Protein AF-A0A9Q2FHB2-F1 (afdb_monomer_lite)

Sequence (167 aa):
MKNSEYKYDENLISNLAYDRLVDRYGLDKENVNHAIYYAITSLDSHINSLKKIENSEENILLGDYYSFEYYNLVQGDLFLLNKISSHMANIYKYLQKGNLSRNQLYQVIFNLYAILLDEYGLKLKYDDIDLILDSYMNFYHEKIVSVAEVEFDKEYLLEKARAMYDR

pLDDT: mean 85.61, std 12.57, range [34.19, 97.12]

Radius of gyration: 15.44 Å; chains: 1; bounding box: 39×35×43 Å

Structure (mmCIF, N/CA/C/O backbone):
data_AF-A0A9Q2FHB2-F1
#
_entry.id   AF-A0A9Q2FHB2-F1
#
loop_
_atom_site.group_PDB
_atom_site.id
_atom_site.type_symbol
_atom_site.label_atom_id
_atom_site.label_alt_id
_atom_site.label_comp_id
_atom_site.label_asym_id
_atom_site.label_entity_id
_atom_site.label_seq_id
_atom_site.pdbx_PDB_ins_code
_atom_site.Cartn_x
_atom_site.Cartn_y
_atom_site.Cartn_z
_atom_site.occupancy
_atom_site.B_iso_or_equiv
_atom_site.auth_seq_id
_atom_site.auth_comp_id
_atom_site.auth_asym_id
_atom_site.auth_atom_id
_atom_site.pdbx_PDB_model_num
ATOM 1 N N . MET A 1 1 ? 6.992 19.368 23.657 1.00 34.56 1 MET A N 1
ATOM 2 C CA . MET A 1 1 ? 7.593 19.323 22.307 1.00 34.56 1 MET A CA 1
ATOM 3 C C . MET A 1 1 ? 6.559 18.697 21.392 1.00 34.56 1 MET A C 1
ATOM 5 O O . MET A 1 1 ? 6.078 17.626 21.727 1.00 34.56 1 MET A O 1
ATOM 9 N N . LYS A 1 2 ? 6.132 19.382 20.324 1.00 34.19 2 LYS A N 1
ATOM 10 C CA . LYS A 1 2 ? 5.367 18.729 19.254 1.00 34.19 2 LYS A CA 1
ATOM 11 C C . LYS A 1 2 ? 6.374 17.859 18.510 1.00 34.19 2 LYS A C 1
ATOM 13 O O . LYS A 1 2 ? 7.237 18.413 17.836 1.00 34.19 2 LYS A O 1
ATOM 18 N N . ASN A 1 3 ? 6.330 16.548 18.729 1.00 35.75 3 ASN A N 1
ATOM 19 C CA . ASN A 1 3 ? 7.062 15.616 17.884 1.00 35.75 3 ASN A CA 1
ATOM 20 C C . ASN A 1 3 ? 6.552 15.829 16.460 1.00 35.75 3 ASN A C 1
ATOM 22 O O . ASN A 1 3 ? 5.343 15.814 16.229 1.00 35.75 3 ASN A O 1
ATOM 26 N N . SER A 1 4 ? 7.452 16.089 15.520 1.00 39.66 4 SER A N 1
ATOM 27 C CA . SER A 1 4 ? 7.164 15.822 14.120 1.00 39.66 4 SER A CA 1
ATOM 28 C C . SER A 1 4 ? 7.010 14.306 14.009 1.00 39.66 4 SER A C 1
ATOM 30 O O . SER A 1 4 ? 8.002 13.596 13.865 1.00 39.66 4 SER A O 1
ATOM 32 N N . GLU A 1 5 ? 5.796 13.798 14.209 1.00 57.50 5 GLU A N 1
ATOM 33 C CA . GLU A 1 5 ? 5.455 12.440 13.796 1.00 57.50 5 GLU A CA 1
ATOM 34 C C . GLU A 1 5 ? 5.747 12.365 12.299 1.00 57.50 5 GLU A C 1
ATOM 36 O O . GLU A 1 5 ? 5.203 13.151 11.518 1.00 57.50 5 GLU A O 1
ATOM 41 N N . TYR A 1 6 ? 6.675 11.494 11.909 1.00 59.44 6 TYR A N 1
ATOM 42 C CA . TYR A 1 6 ? 6.872 11.179 10.504 1.00 59.44 6 TYR A CA 1
ATOM 43 C C . TYR A 1 6 ? 5.582 10.493 10.044 1.00 59.44 6 TYR A C 1
ATOM 45 O O . TYR A 1 6 ? 5.268 9.365 10.422 1.00 59.44 6 TYR A O 1
ATOM 53 N N . LYS A 1 7 ? 4.766 11.232 9.298 1.00 84.56 7 LYS A N 1
ATOM 54 C CA . LYS A 1 7 ? 3.549 10.697 8.694 1.00 84.56 7 LYS A CA 1
ATOM 55 C C . LYS A 1 7 ? 3.913 9.855 7.476 1.00 84.56 7 LYS A C 1
ATOM 57 O O . LYS A 1 7 ? 4.975 10.048 6.887 1.00 84.56 7 LYS A O 1
ATOM 62 N N . TYR A 1 8 ? 3.028 8.933 7.106 1.00 90.50 8 TYR A N 1
ATOM 63 C CA . TYR A 1 8 ? 3.099 8.279 5.801 1.00 90.50 8 TYR A CA 1
ATOM 64 C C . TYR A 1 8 ? 3.130 9.333 4.678 1.00 90.50 8 TYR A C 1
ATOM 66 O O . TYR A 1 8 ? 2.684 10.469 4.858 1.00 90.50 8 TYR A O 1
ATOM 74 N N . ASP A 1 9 ? 3.656 8.965 3.512 1.00 93.56 9 ASP A N 1
ATOM 75 C CA . ASP A 1 9 ? 3.761 9.884 2.376 1.00 93.56 9 ASP A CA 1
ATOM 76 C C . ASP A 1 9 ? 2.386 10.091 1.720 1.00 93.56 9 ASP A C 1
ATOM 78 O O . ASP A 1 9 ? 1.953 9.301 0.884 1.00 93.56 9 ASP A O 1
ATOM 82 N N . GLU A 1 10 ? 1.695 11.168 2.095 1.00 93.44 10 GLU A N 1
ATOM 83 C CA . GLU A 1 10 ? 0.377 11.538 1.556 1.00 93.44 10 GLU A CA 1
ATOM 84 C C . GLU A 1 10 ? 0.376 11.660 0.018 1.00 93.44 10 GLU A C 1
ATOM 86 O O . GLU A 1 10 ? -0.598 11.279 -0.635 1.00 93.44 10 GLU A O 1
ATOM 91 N N . ASN A 1 11 ? 1.480 12.111 -0.596 1.00 93.12 11 ASN A N 1
ATOM 92 C CA . ASN A 1 11 ? 1.567 12.199 -2.055 1.00 93.12 11 ASN A CA 1
ATOM 93 C C . ASN A 1 11 ? 1.627 10.806 -2.684 1.00 93.12 11 ASN A C 1
ATOM 95 O O . ASN A 1 11 ? 0.987 10.570 -3.710 1.00 93.12 11 ASN A O 1
ATOM 99 N N . LEU A 1 12 ? 2.380 9.879 -2.088 1.00 93.50 12 LEU A N 1
ATOM 100 C CA . LEU A 1 12 ? 2.408 8.479 -2.518 1.00 93.50 12 LEU A CA 1
ATOM 101 C C . LEU A 1 12 ? 1.001 7.871 -2.453 1.00 93.50 12 LEU A C 1
ATOM 103 O O . LEU A 1 12 ? 0.559 7.280 -3.437 1.00 93.50 12 LEU A O 1
ATOM 107 N N . ILE A 1 13 ? 0.288 8.056 -1.338 1.00 95.50 13 ILE A N 1
ATOM 108 C CA . ILE A 1 13 ? -1.074 7.529 -1.133 1.00 95.50 13 ILE A CA 1
ATOM 109 C C . ILE A 1 13 ? -2.033 8.046 -2.210 1.00 95.50 13 ILE A C 1
ATOM 111 O O . ILE A 1 13 ? -2.731 7.256 -2.857 1.00 95.50 13 ILE A O 1
ATOM 115 N N . SER A 1 14 ? -2.008 9.354 -2.462 1.00 94.00 14 SER A N 1
ATOM 116 C CA . SER A 1 14 ? -2.890 9.987 -3.440 1.00 94.00 14 SER A CA 1
ATOM 117 C C . SER A 1 14 ? -2.584 9.551 -4.874 1.00 94.00 14 SER A C 1
ATOM 119 O O . SER A 1 14 ? -3.488 9.189 -5.635 1.00 94.00 14 SER A O 1
ATOM 121 N N . ASN A 1 15 ? -1.301 9.507 -5.248 1.00 94.06 15 ASN A N 1
ATOM 122 C CA . ASN A 1 15 ? -0.886 9.107 -6.594 1.00 94.06 15 ASN A CA 1
ATOM 123 C C . ASN A 1 15 ? -1.177 7.632 -6.883 1.00 94.06 15 ASN A C 1
ATOM 125 O O . ASN A 1 15 ? -1.558 7.279 -8.001 1.00 94.06 15 ASN A O 1
ATOM 129 N N . LEU A 1 16 ? -1.072 6.784 -5.861 1.00 93.94 16 LEU A N 1
ATOM 130 C CA . LEU A 1 16 ? -1.459 5.379 -5.915 1.00 93.94 16 LEU A CA 1
ATOM 131 C C . LEU A 1 16 ? -2.985 5.161 -5.823 1.00 93.94 16 LEU A C 1
ATOM 133 O O . LEU A 1 16 ? -3.447 4.035 -5.917 1.00 93.94 16 LEU A O 1
ATOM 137 N N . ALA A 1 17 ? -3.790 6.225 -5.741 1.00 95.44 17 ALA A N 1
ATOM 138 C CA . ALA A 1 17 ? -5.256 6.179 -5.732 1.00 95.44 17 ALA A CA 1
ATOM 139 C C . ALA A 1 17 ? -5.899 5.488 -4.516 1.00 95.44 17 ALA A C 1
ATOM 141 O O . ALA A 1 17 ? -7.078 5.128 -4.572 1.00 95.44 17 ALA A O 1
ATOM 142 N N . TYR A 1 18 ? -5.190 5.384 -3.391 1.00 95.38 18 TYR A N 1
ATOM 143 C CA . TYR A 1 18 ? -5.792 4.921 -2.138 1.00 95.38 18 TYR A CA 1
ATOM 144 C C . TYR A 1 18 ? -6.924 5.849 -1.677 1.00 95.38 18 TYR A C 1
ATOM 146 O O . TYR A 1 18 ? -8.020 5.363 -1.409 1.00 95.38 18 TYR A O 1
ATOM 154 N N . ASP A 1 19 ? -6.717 7.170 -1.705 1.00 94.69 19 ASP A N 1
ATOM 155 C CA . ASP A 1 19 ? -7.750 8.154 -1.336 1.00 94.69 19 ASP A CA 1
ATOM 156 C C . ASP A 1 19 ? -9.013 8.002 -2.190 1.00 94.69 19 ASP A C 1
ATOM 158 O O . ASP A 1 19 ? -10.135 8.040 -1.694 1.00 94.69 19 ASP A O 1
ATOM 162 N N . ARG A 1 20 ? -8.839 7.731 -3.489 1.00 95.25 20 ARG A N 1
ATOM 163 C CA . ARG A 1 20 ? -9.963 7.539 -4.413 1.00 95.25 20 ARG A CA 1
ATOM 164 C C . ARG A 1 20 ? -10.779 6.297 -4.068 1.00 95.25 20 ARG A C 1
ATOM 166 O O . ARG A 1 20 ? -11.993 6.307 -4.254 1.00 95.25 20 ARG A O 1
ATOM 173 N N . LEU A 1 21 ? -10.132 5.226 -3.606 1.00 95.31 21 LEU A N 1
ATOM 174 C CA . LEU A 1 21 ? -10.828 4.027 -3.139 1.00 95.31 21 LEU A CA 1
ATOM 175 C C . LEU A 1 21 ? -11.513 4.272 -1.793 1.00 95.31 21 LEU A C 1
ATOM 177 O O . LEU A 1 21 ? -12.649 3.831 -1.619 1.00 95.31 21 LEU A O 1
ATOM 181 N N . VAL A 1 22 ? -10.867 5.011 -0.887 1.00 94.81 22 VAL A N 1
ATOM 182 C CA . VAL A 1 22 ? -11.472 5.440 0.381 1.00 94.81 22 VAL A CA 1
ATOM 183 C C . VAL A 1 22 ? -12.751 6.229 0.133 1.00 94.81 22 VAL A C 1
ATOM 185 O O . VAL A 1 22 ? -13.796 5.856 0.666 1.00 94.81 22 VAL A O 1
ATOM 188 N N . ASP A 1 23 ? -12.702 7.235 -0.737 1.00 95.75 23 ASP A N 1
ATOM 189 C CA . ASP A 1 23 ? -13.859 8.060 -1.088 1.00 95.75 23 ASP A CA 1
ATOM 190 C C . ASP A 1 23 ? -14.954 7.245 -1.786 1.00 95.75 23 ASP A C 1
ATOM 192 O O . ASP A 1 23 ? -16.136 7.360 -1.458 1.00 95.75 23 ASP A O 1
ATOM 196 N N . ARG A 1 24 ? -14.572 6.387 -2.742 1.00 96.19 24 ARG A N 1
ATOM 197 C CA . ARG A 1 24 ? -15.505 5.552 -3.519 1.00 96.19 24 ARG A CA 1
ATOM 198 C C . ARG A 1 24 ? -16.313 4.607 -2.634 1.00 96.19 24 ARG A C 1
ATOM 200 O O . ARG A 1 24 ? -17.487 4.373 -2.919 1.00 96.19 24 ARG A O 1
ATOM 207 N N . TYR A 1 25 ? -15.679 4.031 -1.617 1.00 96.75 25 TYR A N 1
ATOM 208 C CA . TYR A 1 25 ? -16.274 2.991 -0.780 1.00 96.75 25 TYR A CA 1
ATOM 209 C C . TYR A 1 25 ? -16.658 3.461 0.627 1.00 96.75 25 TYR A C 1
ATOM 211 O O . TYR A 1 25 ? -17.252 2.681 1.368 1.00 96.75 25 TYR A O 1
ATOM 219 N N . GLY A 1 26 ? -16.368 4.714 0.988 1.00 96.19 26 GLY A N 1
ATOM 220 C CA . GLY A 1 26 ? -16.631 5.248 2.325 1.00 96.19 26 GLY A CA 1
ATOM 221 C C . GLY A 1 26 ? -15.838 4.516 3.409 1.00 96.19 26 GLY A C 1
ATOM 222 O O . GLY A 1 26 ? -16.405 4.131 4.427 1.00 96.19 26 GLY A O 1
ATOM 223 N N . LEU A 1 27 ? -14.549 4.264 3.163 1.00 96.06 27 LEU A N 1
ATOM 224 C CA . LEU A 1 27 ? -13.693 3.466 4.048 1.00 96.06 27 LEU A CA 1
ATOM 225 C C . LEU A 1 27 ? -13.308 4.268 5.307 1.00 96.06 27 LEU A C 1
ATOM 227 O O . LEU A 1 27 ? -12.380 5.073 5.273 1.00 96.06 27 LEU A O 1
ATOM 231 N N . ASP A 1 28 ? -14.002 4.049 6.423 1.00 95.25 28 ASP A N 1
ATOM 232 C CA . ASP A 1 28 ? -13.938 4.881 7.637 1.00 95.25 28 ASP A CA 1
ATOM 233 C C . ASP A 1 28 ? -13.121 4.305 8.815 1.00 95.25 28 ASP A C 1
ATOM 235 O O . ASP A 1 28 ? -12.998 4.944 9.863 1.00 95.25 28 ASP A O 1
ATOM 239 N N . LYS A 1 29 ? -12.508 3.124 8.671 1.00 93.38 29 LYS A N 1
ATOM 240 C CA . LYS A 1 29 ? -11.615 2.534 9.683 1.00 93.38 29 LYS A CA 1
ATOM 241 C C . LYS A 1 29 ? -10.227 3.165 9.592 1.00 93.38 29 LYS A C 1
ATOM 243 O O . LYS A 1 29 ? -9.300 2.593 9.018 1.00 93.38 29 LYS A O 1
ATOM 248 N N . GLU A 1 30 ? -10.078 4.331 10.213 1.00 91.50 30 GLU A N 1
ATOM 249 C CA . GLU A 1 30 ? -8.859 5.152 10.179 1.00 91.50 30 GLU A CA 1
ATOM 250 C C . GLU A 1 30 ? -7.577 4.358 10.492 1.00 91.50 30 GLU A C 1
ATOM 252 O O . GLU A 1 30 ? -6.624 4.406 9.717 1.00 91.50 30 GLU A O 1
ATOM 257 N N . ASN A 1 31 ? -7.571 3.547 11.558 1.00 92.19 31 ASN A N 1
ATOM 258 C CA . ASN A 1 31 ? -6.398 2.742 11.926 1.00 92.19 31 ASN A CA 1
ATOM 259 C C . ASN A 1 31 ? -6.007 1.719 10.850 1.00 92.19 31 ASN A C 1
ATOM 261 O O . ASN A 1 31 ? -4.819 1.498 10.625 1.00 92.19 31 ASN A O 1
ATOM 265 N N . VAL A 1 32 ? -6.987 1.101 10.181 1.00 95.12 32 VAL A N 1
ATOM 266 C CA . VAL A 1 32 ? -6.733 0.136 9.099 1.00 95.12 32 VAL A CA 1
ATOM 267 C C . VAL A 1 32 ? -6.154 0.861 7.890 1.00 95.12 32 VAL A C 1
ATOM 269 O O . VAL A 1 32 ? -5.123 0.446 7.365 1.00 95.12 32 VAL A O 1
ATOM 272 N N . ASN A 1 33 ? -6.778 1.970 7.485 1.00 96.31 33 ASN A N 1
ATOM 273 C CA . ASN A 1 33 ? -6.323 2.762 6.344 1.00 96.31 33 ASN A CA 1
ATOM 274 C C . ASN A 1 33 ? -4.890 3.251 6.572 1.00 96.31 33 ASN A C 1
ATOM 276 O O . ASN A 1 33 ? -4.012 2.996 5.753 1.00 96.31 33 ASN A O 1
ATOM 280 N N . HIS A 1 34 ? -4.623 3.864 7.728 1.00 95.81 34 HIS A N 1
ATOM 281 C CA . HIS A 1 34 ? -3.293 4.355 8.074 1.00 95.81 34 HIS A CA 1
ATOM 282 C C . HIS A 1 34 ? -2.256 3.235 8.158 1.00 95.81 34 HIS A C 1
ATOM 284 O O . HIS A 1 34 ? -1.139 3.424 7.686 1.00 95.81 34 HIS A O 1
ATOM 290 N N . ALA A 1 35 ? -2.599 2.053 8.677 1.00 96.31 35 ALA A N 1
ATOM 291 C CA . ALA A 1 35 ? -1.675 0.921 8.681 1.00 96.31 35 ALA A CA 1
ATOM 292 C C . ALA A 1 35 ? -1.277 0.492 7.259 1.00 96.31 35 ALA A C 1
ATOM 294 O O . ALA A 1 35 ? -0.101 0.244 6.994 1.00 96.31 35 ALA A O 1
ATOM 295 N N . ILE A 1 36 ? -2.229 0.463 6.322 1.00 97.12 36 ILE A N 1
ATOM 296 C CA . ILE A 1 36 ? -1.942 0.188 4.908 1.00 97.12 36 ILE A CA 1
ATOM 297 C C . ILE A 1 36 ? -1.087 1.301 4.291 1.00 97.12 36 ILE A C 1
ATOM 299 O O . ILE A 1 36 ? -0.162 1.006 3.533 1.00 97.12 36 ILE A O 1
ATOM 303 N N . TYR A 1 37 ? -1.336 2.561 4.651 1.00 96.81 37 TYR A N 1
ATOM 304 C CA . TYR A 1 37 ? -0.571 3.706 4.150 1.00 96.81 37 TYR A CA 1
ATOM 305 C C . TYR A 1 37 ? 0.881 3.665 4.618 1.00 96.81 37 TYR A C 1
ATOM 307 O O . TYR A 1 37 ? 1.805 3.767 3.814 1.00 96.81 37 TYR A O 1
ATOM 315 N N . TYR A 1 38 ? 1.099 3.400 5.903 1.00 96.88 38 TYR A N 1
ATOM 316 C CA . TYR A 1 38 ? 2.433 3.179 6.444 1.00 96.88 38 TYR A CA 1
ATOM 317 C C . TYR A 1 38 ? 3.123 1.967 5.806 1.00 96.88 38 TYR A C 1
ATOM 319 O O . TYR A 1 38 ? 4.310 2.043 5.490 1.00 96.88 38 TYR A O 1
ATOM 327 N N . ALA A 1 39 ? 2.401 0.875 5.536 1.00 96.06 39 ALA A N 1
ATOM 328 C CA . ALA A 1 39 ? 2.967 -0.282 4.846 1.00 96.06 39 ALA A CA 1
ATOM 329 C C . ALA A 1 39 ? 3.445 0.063 3.423 1.00 96.06 39 ALA A C 1
ATOM 331 O O . ALA A 1 39 ? 4.568 -0.288 3.057 1.00 96.06 39 ALA A O 1
ATOM 332 N N . ILE A 1 40 ? 2.657 0.796 2.626 1.00 94.56 40 ILE A N 1
ATOM 333 C CA . ILE A 1 40 ? 3.081 1.185 1.270 1.00 94.56 40 ILE A CA 1
ATOM 334 C C . ILE A 1 40 ? 4.207 2.232 1.284 1.00 94.56 40 ILE A C 1
ATOM 336 O O . ILE A 1 40 ? 5.122 2.138 0.467 1.00 94.56 40 ILE A O 1
ATOM 340 N N . THR A 1 41 ? 4.220 3.173 2.237 1.0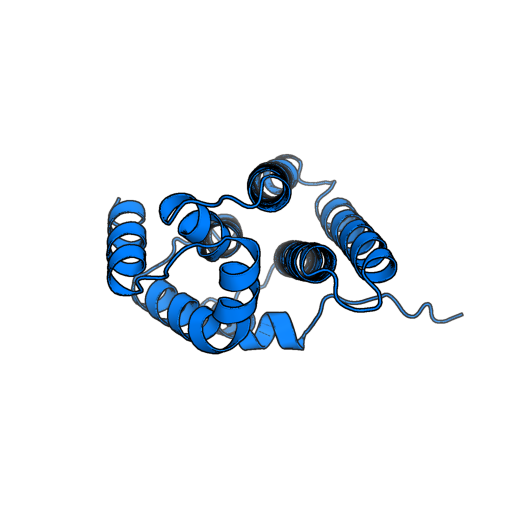0 94.75 41 THR A N 1
ATOM 341 C CA . THR A 1 41 ? 5.339 4.123 2.404 1.00 94.75 41 THR A CA 1
ATOM 342 C C . THR A 1 41 ? 6.625 3.421 2.850 1.00 94.75 41 THR A C 1
ATOM 344 O O . THR A 1 41 ? 7.712 3.747 2.367 1.00 94.75 41 THR A O 1
ATOM 347 N N . SER A 1 42 ? 6.516 2.412 3.720 1.00 94.56 42 SER A N 1
ATOM 348 C CA . SER A 1 42 ? 7.642 1.554 4.103 1.00 94.56 42 SER A CA 1
ATOM 349 C C . SER A 1 42 ? 8.228 0.848 2.880 1.00 94.56 42 SER A C 1
ATOM 351 O O . SER A 1 42 ? 9.440 0.884 2.651 1.00 94.56 42 SER A O 1
ATOM 353 N N . LEU A 1 43 ? 7.360 0.287 2.033 1.00 91.62 43 LEU A N 1
ATOM 354 C CA . LEU A 1 43 ? 7.767 -0.361 0.794 1.00 91.62 43 LEU A CA 1
ATOM 355 C C . LEU A 1 43 ? 8.482 0.599 -0.173 1.00 91.62 43 LEU A C 1
ATOM 357 O O . LEU A 1 43 ? 9.537 0.234 -0.693 1.00 91.62 43 LEU A O 1
ATOM 361 N N . ASP A 1 44 ? 7.950 1.804 -0.408 1.00 90.00 44 ASP A N 1
ATOM 362 C CA . ASP A 1 44 ? 8.610 2.812 -1.263 1.00 90.00 44 ASP A CA 1
ATOM 363 C C . ASP A 1 44 ? 9.986 3.195 -0.732 1.00 90.00 44 ASP A C 1
ATOM 365 O O . ASP A 1 44 ? 10.957 3.196 -1.491 1.00 90.00 44 ASP A O 1
ATOM 369 N N . SER A 1 45 ? 10.101 3.410 0.578 1.00 90.94 45 SER A N 1
ATOM 370 C CA . SER A 1 45 ? 11.377 3.743 1.215 1.00 90.94 45 SER A CA 1
ATOM 371 C C . SER A 1 45 ? 12.410 2.637 0.969 1.00 90.94 45 SER A C 1
ATOM 373 O O . SER A 1 45 ? 13.502 2.888 0.453 1.00 90.94 45 SER A O 1
ATOM 375 N N . HIS A 1 46 ? 12.051 1.373 1.204 1.00 88.94 46 HIS A N 1
ATOM 376 C CA . HIS A 1 46 ? 12.970 0.266 0.938 1.00 88.94 46 HIS A CA 1
ATOM 377 C C . HIS A 1 46 ? 13.281 0.080 -0.554 1.00 88.94 46 HIS A C 1
ATOM 379 O O . HIS A 1 46 ? 14.430 -0.207 -0.891 1.00 88.94 46 HIS A O 1
ATOM 385 N N . ILE A 1 47 ? 12.327 0.289 -1.466 1.00 85.50 47 ILE A N 1
ATOM 386 C CA . ILE A 1 47 ? 12.595 0.269 -2.916 1.00 85.50 47 ILE A CA 1
ATOM 387 C C . ILE A 1 47 ? 13.602 1.358 -3.300 1.00 85.50 47 ILE A C 1
ATOM 389 O O . ILE A 1 47 ? 14.556 1.076 -4.029 1.00 85.50 47 ILE A O 1
ATOM 393 N N . ASN A 1 48 ? 13.445 2.576 -2.777 1.00 85.12 48 ASN A N 1
ATOM 394 C CA . ASN A 1 48 ? 14.369 3.682 -3.025 1.00 85.12 48 ASN A CA 1
ATOM 395 C C . ASN A 1 48 ? 15.780 3.367 -2.492 1.00 85.12 48 ASN A C 1
ATOM 397 O O . ASN A 1 48 ? 16.766 3.679 -3.162 1.00 85.12 48 ASN A O 1
ATOM 401 N N . SER A 1 49 ? 15.892 2.659 -1.359 1.00 85.50 49 SER A N 1
ATOM 402 C CA . SER A 1 49 ? 17.191 2.228 -0.813 1.00 85.50 49 SER A CA 1
ATOM 403 C C . SER A 1 49 ? 17.961 1.264 -1.730 1.00 85.50 49 SER A C 1
ATOM 405 O O . SER A 1 49 ? 19.192 1.298 -1.780 1.00 85.50 49 SER A O 1
ATOM 407 N N . LEU A 1 50 ? 17.252 0.434 -2.506 1.00 79.50 50 LEU A N 1
ATOM 408 C CA . LEU A 1 50 ? 17.857 -0.578 -3.381 1.00 79.50 50 LEU A CA 1
ATOM 409 C C . LEU A 1 50 ? 18.437 0.014 -4.666 1.00 79.50 50 LEU A C 1
ATOM 411 O O . LEU A 1 50 ? 19.356 -0.561 -5.249 1.00 79.50 50 LEU A O 1
ATOM 415 N N . LYS A 1 51 ? 17.952 1.182 -5.096 1.00 70.50 51 LYS A N 1
ATOM 416 C CA . LYS A 1 51 ? 18.392 1.837 -6.335 1.00 70.50 51 LYS A CA 1
ATOM 417 C C . LYS A 1 51 ? 19.812 2.431 -6.273 1.00 70.50 51 LYS A C 1
ATOM 419 O O . LYS A 1 51 ? 20.232 3.052 -7.245 1.00 70.50 51 LYS A O 1
ATOM 424 N N . LYS A 1 52 ? 20.564 2.255 -5.172 1.00 63.84 52 LYS A N 1
ATOM 425 C CA . LYS A 1 52 ? 21.889 2.880 -4.935 1.00 63.84 52 LYS A CA 1
ATOM 426 C C . LYS A 1 52 ? 21.891 4.401 -5.180 1.00 63.84 52 LYS A C 1
ATOM 428 O O . LYS A 1 52 ? 22.893 4.959 -5.619 1.00 63.84 52 LYS A O 1
ATOM 433 N N . ILE A 1 53 ? 20.757 5.055 -4.928 1.00 60.84 53 ILE A N 1
ATOM 434 C CA . ILE A 1 53 ? 20.624 6.515 -4.965 1.00 60.84 53 ILE A C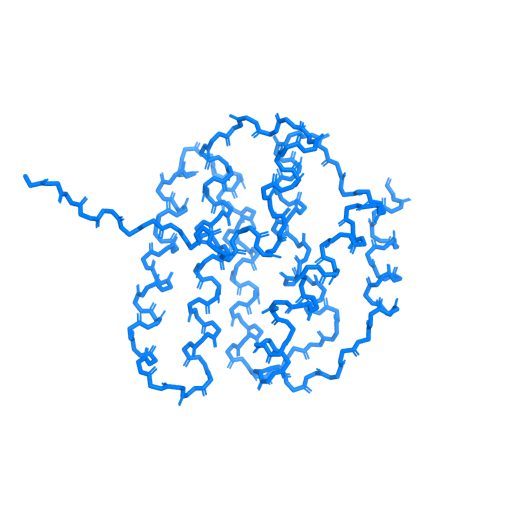A 1
ATOM 435 C C . ILE A 1 53 ? 21.287 7.086 -3.696 1.00 60.84 53 ILE A C 1
ATOM 437 O O . ILE A 1 53 ? 21.477 6.362 -2.714 1.00 60.84 53 ILE A O 1
ATOM 441 N N . GLU A 1 54 ? 21.667 8.367 -3.715 1.00 57.56 54 GLU A N 1
ATOM 442 C CA . GLU A 1 54 ? 22.047 9.105 -2.502 1.00 57.56 54 GLU A CA 1
ATOM 443 C C . GLU A 1 54 ? 21.007 8.886 -1.380 1.00 57.56 54 GLU A C 1
ATOM 445 O O . GLU A 1 54 ? 19.808 8.781 -1.642 1.00 57.56 54 GLU A O 1
ATOM 450 N N . ASN A 1 55 ? 21.469 8.797 -0.127 1.00 69.44 55 ASN A N 1
ATOM 451 C CA . ASN A 1 55 ? 20.646 8.560 1.073 1.00 69.44 55 ASN A CA 1
ATOM 452 C C . ASN A 1 55 ? 20.000 7.158 1.178 1.00 69.44 55 ASN A C 1
ATOM 454 O O . ASN A 1 55 ? 18.918 6.999 1.747 1.00 69.44 55 ASN A O 1
ATOM 458 N N . SER A 1 56 ? 20.645 6.105 0.663 1.00 80.31 56 SER A N 1
ATOM 459 C CA . SER A 1 56 ? 20.148 4.723 0.807 1.00 80.31 56 SER A CA 1
ATOM 460 C C . SER A 1 56 ? 19.985 4.281 2.269 1.00 80.31 56 SER A C 1
ATOM 462 O O . SER A 1 56 ? 19.001 3.623 2.595 1.00 80.31 56 SER A O 1
ATOM 464 N N . GLU A 1 57 ? 20.902 4.676 3.156 1.00 85.69 57 GLU A N 1
ATOM 465 C CA . GLU A 1 57 ? 20.847 4.371 4.594 1.00 85.69 57 GLU A CA 1
ATOM 466 C C . GLU A 1 57 ? 19.651 5.042 5.281 1.00 85.69 57 GLU A C 1
ATOM 468 O O . GLU A 1 57 ? 18.949 4.405 6.063 1.00 85.69 57 GLU A O 1
ATOM 473 N N . GLU A 1 58 ? 19.365 6.302 4.940 1.00 89.81 58 GLU A N 1
ATOM 474 C CA . GLU A 1 58 ? 18.193 7.026 5.443 1.00 89.81 58 GLU A CA 1
ATOM 475 C C . GLU A 1 58 ? 16.896 6.335 5.010 1.00 89.81 58 GLU A C 1
ATOM 477 O O . GLU A 1 58 ? 16.010 6.107 5.827 1.00 89.81 58 GLU A O 1
ATOM 482 N N . ASN A 1 59 ? 16.815 5.915 3.747 1.00 88.94 59 ASN A N 1
ATOM 483 C CA . ASN A 1 59 ? 15.660 5.194 3.217 1.00 88.94 59 ASN A CA 1
ATOM 484 C C . ASN A 1 59 ? 15.432 3.829 3.893 1.00 88.94 59 ASN A C 1
ATOM 486 O O . ASN A 1 59 ? 14.284 3.414 4.051 1.00 88.94 59 ASN A O 1
ATOM 490 N N . ILE A 1 60 ? 16.494 3.135 4.321 1.00 90.50 60 ILE A N 1
ATOM 491 C CA . ILE A 1 60 ? 16.361 1.909 5.127 1.00 90.50 60 ILE A CA 1
ATOM 492 C C . ILE A 1 60 ? 15.720 2.243 6.4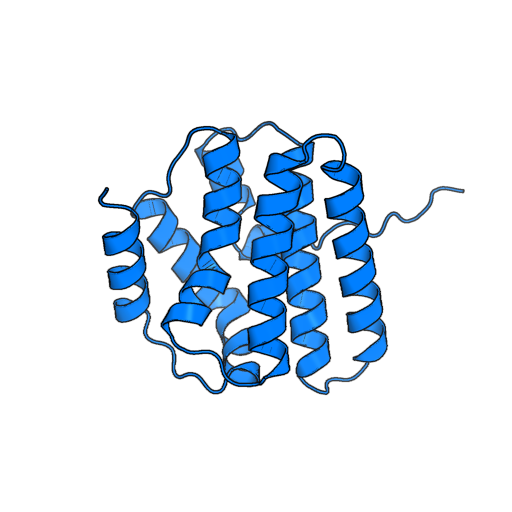75 1.00 90.50 60 ILE A C 1
ATOM 494 O O . ILE A 1 60 ? 14.728 1.620 6.843 1.00 90.50 60 ILE A O 1
ATOM 498 N N . LEU A 1 61 ? 16.246 3.251 7.177 1.00 93.06 61 LEU A N 1
ATOM 499 C CA . LEU A 1 61 ? 15.754 3.644 8.500 1.00 93.06 61 LEU A CA 1
ATOM 500 C C . LEU A 1 61 ? 14.319 4.184 8.456 1.00 93.06 61 LEU A C 1
ATOM 502 O O . LEU A 1 61 ? 13.523 3.879 9.342 1.00 93.06 61 LEU A O 1
ATOM 506 N N . LEU A 1 62 ? 13.970 4.950 7.420 1.00 93.00 62 LEU A N 1
ATOM 507 C CA . LEU A 1 62 ? 12.598 5.402 7.180 1.00 93.00 62 LEU A CA 1
ATOM 508 C C . LEU A 1 62 ? 11.671 4.217 6.903 1.00 93.00 62 LEU A C 1
ATOM 510 O O . LEU A 1 62 ? 10.588 4.137 7.480 1.00 93.00 62 LEU A O 1
ATOM 514 N N . GLY A 1 63 ? 12.108 3.267 6.074 1.00 93.50 63 GLY A N 1
ATOM 515 C CA . GLY A 1 63 ? 11.370 2.035 5.817 1.00 93.50 63 GLY A CA 1
ATOM 516 C C . GLY A 1 63 ? 11.075 1.250 7.098 1.00 93.50 63 GLY A C 1
ATOM 517 O O . GLY A 1 63 ? 9.914 0.906 7.345 1.00 93.50 63 GLY A O 1
ATOM 518 N N . ASP A 1 64 ? 12.083 1.056 7.951 1.00 94.44 64 ASP A N 1
ATOM 519 C CA . ASP A 1 64 ? 11.948 0.381 9.247 1.00 94.44 64 ASP A CA 1
ATOM 520 C C . ASP A 1 64 ? 11.001 1.140 10.189 1.00 94.44 64 ASP A C 1
ATOM 522 O O . ASP A 1 64 ? 10.148 0.532 10.843 1.00 94.44 64 ASP A O 1
ATOM 526 N N . TYR A 1 65 ? 11.103 2.472 10.224 1.00 95.62 65 TYR A N 1
ATOM 527 C CA . TYR A 1 65 ? 10.220 3.332 11.009 1.00 95.62 65 TYR A CA 1
ATOM 528 C C . TYR A 1 65 ? 8.753 3.196 10.575 1.00 95.62 65 TYR A C 1
ATOM 530 O O . TYR A 1 65 ? 7.886 2.925 11.403 1.00 95.62 65 TYR A O 1
ATOM 538 N N . TYR A 1 66 ? 8.457 3.301 9.279 1.00 96.19 66 TYR A N 1
ATOM 539 C CA . TYR A 1 66 ? 7.088 3.131 8.786 1.00 96.19 66 TYR A CA 1
ATOM 540 C C . TYR A 1 66 ? 6.569 1.705 9.000 1.00 96.19 66 TYR A C 1
ATOM 542 O O . TYR A 1 66 ? 5.377 1.510 9.241 1.00 96.19 66 TYR A O 1
ATOM 550 N N . SER A 1 67 ? 7.459 0.705 8.972 1.00 95.62 67 SER A N 1
ATOM 551 C CA . SER A 1 67 ? 7.092 -0.658 9.354 1.00 95.62 67 SER A CA 1
ATOM 552 C C . SER A 1 67 ? 6.669 -0.756 10.819 1.00 95.62 67 SER A C 1
ATOM 554 O O . SER A 1 67 ? 5.654 -1.377 11.137 1.00 95.62 67 SER A O 1
ATOM 556 N N . PHE A 1 68 ? 7.411 -0.101 11.712 1.00 96.06 68 PHE A N 1
ATOM 557 C CA . PHE A 1 68 ? 7.044 0.013 13.119 1.00 96.06 68 PHE A CA 1
ATOM 558 C C . PHE A 1 68 ? 5.689 0.712 13.317 1.00 96.06 68 PHE A C 1
ATOM 560 O O . PHE A 1 68 ? 4.883 0.237 14.116 1.00 96.06 68 PHE A O 1
ATOM 567 N N . GLU A 1 69 ? 5.401 1.785 12.578 1.00 95.94 69 GLU A N 1
ATOM 568 C CA . GLU A 1 69 ? 4.130 2.511 12.707 1.00 95.94 69 GLU A CA 1
ATOM 569 C C . GLU A 1 69 ? 2.921 1.640 12.340 1.00 95.94 69 GLU A C 1
ATOM 571 O O . GLU A 1 69 ? 1.969 1.559 13.125 1.00 95.94 69 GLU A O 1
ATOM 576 N N . TYR A 1 70 ? 2.953 0.904 11.216 1.00 95.12 70 TYR A N 1
ATOM 577 C CA . TYR A 1 70 ? 1.827 0.013 10.910 1.00 95.12 70 TYR A CA 1
ATOM 578 C C . TYR A 1 70 ? 1.706 -1.114 11.938 1.00 95.12 70 TYR A C 1
ATOM 580 O O . TYR A 1 70 ? 0.585 -1.454 12.311 1.00 95.12 70 TYR A O 1
ATOM 588 N N . TYR A 1 71 ? 2.820 -1.655 12.453 1.00 95.44 71 TYR A N 1
ATOM 589 C CA . TYR A 1 71 ? 2.789 -2.633 13.544 1.00 95.44 71 TYR A CA 1
ATOM 590 C C . TYR A 1 71 ? 2.105 -2.080 14.791 1.00 95.44 71 TYR A C 1
ATOM 592 O O . TYR A 1 71 ? 1.251 -2.752 15.370 1.00 95.44 71 TYR A O 1
ATOM 600 N N . ASN A 1 72 ? 2.441 -0.855 15.185 1.00 94.88 72 ASN A N 1
ATOM 601 C CA . ASN A 1 72 ? 1.877 -0.205 16.35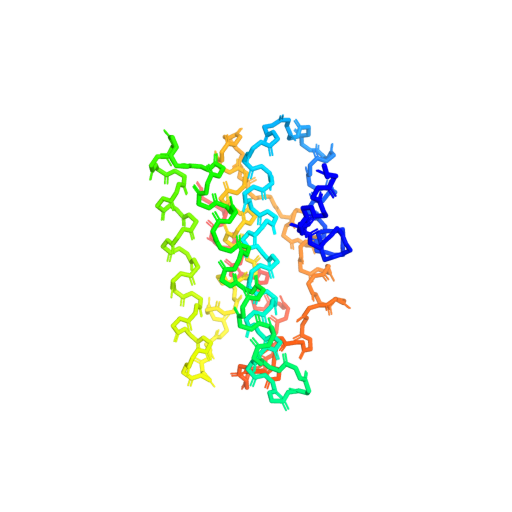9 1.00 94.88 72 ASN A CA 1
ATOM 602 C C . ASN A 1 72 ? 0.362 0.032 16.221 1.00 94.88 72 ASN A C 1
ATOM 604 O O . ASN A 1 72 ? -0.378 -0.185 17.184 1.00 94.88 72 ASN A O 1
ATOM 608 N N . LEU A 1 73 ? -0.108 0.406 15.025 1.00 94.88 73 LEU A N 1
ATOM 609 C CA . LEU A 1 73 ? -1.530 0.640 14.745 1.00 94.88 73 LEU A CA 1
ATOM 610 C C . LEU A 1 73 ? -2.385 -0.631 14.820 1.00 94.88 73 LEU A C 1
ATOM 612 O O . LEU A 1 73 ? -3.525 -0.569 15.281 1.00 94.88 73 LEU A O 1
ATOM 616 N N . VAL A 1 74 ? -1.852 -1.778 14.383 1.00 94.88 74 VAL A N 1
ATOM 617 C CA . VAL A 1 74 ? -2.629 -3.030 14.263 1.00 94.88 74 VAL A CA 1
ATOM 618 C C . VAL A 1 74 ? -2.213 -4.118 15.250 1.00 94.88 74 VAL A C 1
ATOM 620 O O . VAL A 1 74 ? -2.711 -5.233 15.164 1.00 94.88 74 VAL A O 1
ATOM 623 N N . GLN A 1 75 ? -1.357 -3.830 16.235 1.00 93.12 75 GLN A N 1
ATOM 624 C CA . GLN A 1 75 ? -0.912 -4.821 17.233 1.00 93.12 75 GLN A CA 1
ATOM 625 C C . GLN A 1 75 ? -2.060 -5.496 18.010 1.00 93.12 75 GLN A C 1
ATOM 627 O O . GLN A 1 75 ? -1.904 -6.616 18.493 1.00 93.12 75 GLN A O 1
ATOM 632 N N . GLY A 1 76 ? -3.212 -4.826 18.132 1.00 93.94 76 GLY A N 1
ATOM 633 C CA . GLY A 1 76 ? -4.422 -5.380 18.747 1.00 93.94 76 GLY A CA 1
ATOM 634 C C . GLY A 1 76 ? -5.221 -6.321 17.836 1.00 93.94 76 GLY A C 1
ATOM 635 O O . GLY A 1 76 ? -6.041 -7.088 18.334 1.00 93.94 76 GLY A O 1
ATOM 636 N N . ASP A 1 77 ? -4.965 -6.295 16.527 1.00 95.38 77 ASP A N 1
ATOM 637 C CA . ASP A 1 77 ? -5.560 -7.170 15.519 1.00 95.38 77 ASP A CA 1
ATOM 638 C C . ASP A 1 77 ? -4.470 -8.045 14.889 1.00 95.38 77 ASP A C 1
ATOM 640 O O . ASP A 1 77 ? -3.889 -7.749 13.842 1.00 95.38 77 ASP A O 1
ATOM 644 N N . LEU A 1 78 ? -4.187 -9.165 15.554 1.00 95.31 78 LEU A N 1
ATOM 645 C CA . LEU A 1 78 ? -3.152 -10.103 15.119 1.00 95.31 78 LEU A CA 1
ATOM 646 C C . LEU A 1 78 ? -3.423 -10.696 13.729 1.00 95.31 78 LEU A C 1
ATOM 648 O O . LEU A 1 78 ? -2.488 -11.149 13.066 1.00 95.31 78 LEU A O 1
ATOM 652 N N . PHE A 1 79 ? -4.678 -10.715 13.281 1.00 95.62 79 PHE A N 1
ATOM 653 C CA . PHE A 1 79 ? -5.031 -11.251 11.975 1.00 95.62 79 PHE A CA 1
ATOM 654 C C . PHE A 1 79 ? -4.657 -10.269 10.866 1.00 95.62 79 PHE A C 1
ATOM 656 O O . PHE A 1 79 ? -3.939 -10.652 9.936 1.00 95.62 79 PHE A O 1
ATOM 663 N N . LEU A 1 80 ? -5.056 -9.001 11.000 1.00 95.38 80 LEU A N 1
ATOM 664 C CA . LEU A 1 80 ? -4.655 -7.935 10.081 1.00 95.38 80 LEU A CA 1
ATOM 665 C C . LEU A 1 80 ? -3.134 -7.741 10.084 1.00 95.38 80 LEU A C 1
ATOM 667 O O . LEU A 1 80 ? -2.508 -7.687 9.022 1.00 95.38 80 LEU A O 1
ATOM 671 N N . LEU A 1 81 ? -2.525 -7.742 11.272 1.00 96.25 81 LEU A N 1
ATOM 672 C CA . LEU A 1 81 ? -1.075 -7.713 11.442 1.00 96.25 81 LEU A CA 1
ATOM 673 C C . LEU A 1 81 ? -0.389 -8.809 10.621 1.00 96.25 81 LEU A C 1
ATOM 675 O O . LEU A 1 81 ? 0.553 -8.543 9.871 1.00 96.25 81 LEU A O 1
ATOM 679 N N . ASN A 1 82 ? -0.867 -10.048 10.742 1.00 95.38 82 ASN A N 1
ATOM 680 C CA . ASN A 1 82 ? -0.316 -11.182 10.014 1.00 95.38 82 ASN A CA 1
ATOM 681 C C . ASN A 1 82 ? -0.507 -11.046 8.495 1.00 95.38 82 ASN A C 1
ATOM 683 O O . ASN A 1 82 ? 0.415 -11.379 7.749 1.00 95.38 82 ASN A O 1
ATOM 687 N N . LYS A 1 83 ? -1.655 -10.539 8.020 1.00 94.88 83 LYS A N 1
ATOM 688 C CA . LYS A 1 83 ? -1.891 -10.302 6.583 1.00 94.88 83 LYS A CA 1
ATOM 689 C C . LYS A 1 83 ? -0.888 -9.306 6.004 1.00 94.88 83 LYS A C 1
ATOM 691 O O . LYS A 1 83 ? -0.229 -9.624 5.013 1.00 94.88 83 LYS A O 1
ATOM 696 N N . ILE A 1 84 ? -0.755 -8.135 6.633 1.00 95.38 84 ILE A N 1
ATOM 697 C CA . ILE A 1 84 ? 0.153 -7.075 6.173 1.00 95.38 84 ILE A CA 1
ATOM 698 C C . ILE A 1 84 ? 1.598 -7.576 6.243 1.00 95.38 84 ILE A C 1
ATOM 700 O O . ILE A 1 84 ? 2.290 -7.597 5.229 1.00 95.38 84 ILE A O 1
ATOM 704 N N . SER A 1 85 ? 2.044 -8.066 7.401 1.00 94.44 85 SER A N 1
ATOM 705 C CA . SER A 1 85 ? 3.436 -8.497 7.600 1.00 94.44 85 SER A CA 1
ATOM 706 C C . SER A 1 85 ? 3.852 -9.658 6.697 1.00 94.44 85 SER A C 1
ATOM 708 O O . SER A 1 85 ? 4.926 -9.612 6.095 1.00 94.44 85 SER A O 1
ATOM 710 N N . SER A 1 86 ? 2.997 -10.673 6.529 1.00 92.94 86 SER A N 1
ATOM 711 C CA . SER A 1 86 ? 3.268 -11.796 5.621 1.00 92.94 86 SER A CA 1
ATOM 712 C C . SER A 1 86 ? 3.406 -11.324 4.179 1.00 92.94 86 SER A C 1
ATOM 714 O O . SER A 1 86 ? 4.243 -11.825 3.423 1.00 92.94 86 SER A O 1
ATOM 716 N N . HIS A 1 87 ? 2.588 -10.351 3.781 1.00 91.75 87 HIS A N 1
ATOM 717 C CA . HIS A 1 87 ? 2.661 -9.781 2.451 1.00 91.75 87 HIS A CA 1
ATOM 718 C C . HIS A 1 87 ? 3.944 -8.958 2.251 1.00 91.75 87 HIS A C 1
ATOM 720 O O . HIS A 1 87 ? 4.684 -9.224 1.301 1.00 91.75 87 HIS A O 1
ATOM 726 N N . MET A 1 88 ? 4.260 -8.054 3.180 1.00 92.12 88 MET A N 1
ATOM 727 C CA . MET A 1 88 ? 5.478 -7.235 3.156 1.00 92.12 88 MET A CA 1
ATOM 728 C C . MET A 1 88 ? 6.747 -8.098 3.143 1.00 92.12 88 MET A C 1
ATOM 730 O O . MET A 1 88 ? 7.632 -7.887 2.316 1.00 92.12 88 MET A O 1
ATOM 734 N N . ALA A 1 89 ? 6.811 -9.141 3.977 1.00 90.88 89 ALA A N 1
ATOM 735 C CA . ALA A 1 89 ? 7.940 -10.071 4.021 1.00 90.88 89 ALA A CA 1
ATOM 736 C C . ALA A 1 89 ? 8.182 -10.771 2.673 1.00 90.88 89 ALA A C 1
ATOM 738 O O . ALA A 1 89 ? 9.329 -10.925 2.240 1.00 90.88 89 ALA A O 1
ATOM 739 N N . ASN A 1 90 ? 7.110 -11.174 1.983 1.00 87.50 90 ASN A N 1
ATOM 740 C CA . ASN A 1 90 ? 7.219 -11.764 0.651 1.00 87.50 90 ASN A CA 1
ATOM 741 C C . ASN A 1 90 ? 7.759 -10.758 -0.371 1.00 87.50 90 ASN A C 1
ATOM 743 O O . ASN A 1 90 ? 8.648 -11.114 -1.145 1.00 87.50 90 ASN A O 1
ATOM 747 N N . ILE A 1 91 ? 7.281 -9.509 -0.345 1.00 85.50 91 ILE A N 1
ATOM 748 C CA . ILE A 1 91 ? 7.780 -8.456 -1.237 1.00 85.50 91 ILE A CA 1
ATOM 749 C C . ILE A 1 91 ? 9.268 -8.194 -0.992 1.00 85.50 91 ILE A C 1
ATOM 751 O O . ILE A 1 91 ? 10.056 -8.231 -1.938 1.00 85.50 91 ILE A O 1
ATOM 755 N N . TYR A 1 92 ? 9.679 -7.993 0.262 1.00 85.25 92 TYR A N 1
ATOM 756 C CA . TYR A 1 92 ? 11.079 -7.727 0.599 1.00 85.25 92 TYR A CA 1
ATOM 757 C C . TYR A 1 92 ? 12.005 -8.852 0.157 1.00 85.25 92 TYR A C 1
ATOM 759 O O . TYR A 1 92 ? 13.077 -8.594 -0.388 1.00 85.25 92 TYR A O 1
ATOM 767 N N . LYS A 1 93 ? 11.571 -10.108 0.296 1.00 85.44 93 LYS A N 1
ATOM 768 C CA . LYS A 1 93 ? 12.325 -11.262 -0.201 1.00 85.44 93 LYS A CA 1
ATOM 769 C C . LYS A 1 93 ? 12.541 -11.213 -1.715 1.00 85.44 93 LYS A C 1
ATOM 771 O O . LYS A 1 93 ? 13.585 -11.665 -2.183 1.00 85.44 93 LYS A O 1
ATOM 776 N N . TYR A 1 94 ? 11.569 -10.727 -2.483 1.00 80.25 94 TYR A N 1
ATOM 777 C CA . TYR A 1 94 ? 11.713 -10.586 -3.933 1.00 80.25 94 TYR A CA 1
ATOM 778 C C . TYR A 1 94 ? 12.626 -9.416 -4.300 1.00 80.25 94 TYR A C 1
ATOM 780 O O . TYR A 1 94 ? 13.518 -9.577 -5.130 1.00 80.25 94 TYR A O 1
ATOM 788 N N . LEU A 1 95 ? 12.464 -8.282 -3.618 1.00 77.06 95 LEU A N 1
ATOM 789 C CA . LEU A 1 95 ? 13.284 -7.090 -3.818 1.00 77.06 95 LEU A CA 1
ATOM 790 C C . LEU A 1 95 ? 14.766 -7.326 -3.484 1.00 77.06 95 LEU A C 1
ATOM 792 O O . LEU A 1 95 ? 15.633 -6.970 -4.274 1.00 77.06 95 LEU A O 1
ATOM 796 N N . GLN A 1 96 ? 15.072 -8.007 -2.375 1.00 77.31 96 GLN A N 1
ATOM 797 C CA . GLN A 1 96 ? 16.451 -8.344 -1.982 1.00 77.31 96 GLN A CA 1
ATOM 798 C C . GLN A 1 96 ? 17.173 -9.240 -2.995 1.00 77.31 96 GLN A C 1
ATOM 800 O O . GLN A 1 96 ? 18.397 -9.207 -3.094 1.00 77.31 96 GLN A O 1
ATOM 805 N N . LYS A 1 97 ? 16.429 -10.069 -3.732 1.00 78.50 97 LYS A N 1
ATOM 806 C CA . LYS A 1 97 ? 16.997 -10.978 -4.734 1.00 78.50 97 LYS A CA 1
ATOM 807 C C . LYS A 1 97 ? 17.244 -10.309 -6.085 1.00 78.50 97 LYS A C 1
ATOM 809 O O . LYS A 1 97 ? 17.860 -10.948 -6.933 1.00 78.50 97 LYS A O 1
ATOM 814 N N . GLY A 1 98 ? 16.742 -9.087 -6.294 1.00 69.62 98 GLY A N 1
ATOM 815 C CA . GLY A 1 98 ? 16.850 -8.366 -7.567 1.00 69.62 98 GLY A CA 1
ATOM 816 C C . GLY A 1 98 ? 16.184 -9.084 -8.744 1.00 69.62 98 GLY A C 1
ATOM 817 O O . GLY A 1 98 ? 16.542 -8.843 -9.886 1.00 69.62 98 GLY A O 1
ATOM 818 N N . ASN A 1 99 ? 15.269 -10.021 -8.478 1.00 69.81 99 ASN A N 1
ATOM 819 C CA . ASN A 1 99 ? 14.602 -10.799 -9.514 1.00 69.81 99 ASN A CA 1
ATOM 820 C C . ASN A 1 99 ? 13.157 -11.058 -9.090 1.00 69.81 99 ASN A C 1
ATOM 822 O O . ASN A 1 99 ? 12.861 -11.998 -8.341 1.00 69.81 99 ASN A O 1
ATOM 826 N N . LEU A 1 100 ? 12.270 -10.169 -9.534 1.00 78.06 100 LEU A N 1
ATOM 827 C CA . LEU A 1 100 ? 10.832 -10.396 -9.480 1.00 78.06 100 LEU A CA 1
ATOM 828 C C . LEU A 1 100 ? 10.397 -11.080 -10.778 1.00 78.06 100 LEU A C 1
ATOM 830 O O . LEU A 1 100 ? 10.983 -10.907 -11.830 1.00 78.06 100 LEU A O 1
ATOM 834 N N . SER A 1 101 ? 9.325 -11.848 -10.729 1.00 79.81 101 SER A N 1
ATOM 835 C CA . SER A 1 101 ? 8.584 -12.277 -11.914 1.00 79.81 101 SER A CA 1
ATOM 836 C C . SER A 1 101 ? 7.377 -11.366 -12.120 1.00 79.81 101 SER A C 1
ATOM 838 O O . SER A 1 101 ? 6.915 -10.721 -11.177 1.00 79.81 101 SER A O 1
ATOM 840 N N . ARG A 1 102 ? 6.779 -11.373 -13.319 1.00 75.12 102 ARG A N 1
ATOM 841 C CA . ARG A 1 102 ? 5.528 -10.632 -13.590 1.00 75.12 102 ARG A CA 1
ATOM 842 C C . ARG A 1 102 ? 4.405 -10.979 -12.597 1.00 75.12 102 ARG A C 1
ATOM 844 O O . ARG A 1 102 ? 3.671 -10.103 -12.159 1.00 75.12 102 ARG A O 1
ATOM 851 N N . ASN A 1 103 ? 4.313 -12.245 -12.177 1.00 78.06 103 ASN A N 1
ATOM 852 C CA . ASN A 1 103 ? 3.358 -12.684 -11.151 1.00 78.06 103 ASN A CA 1
ATOM 853 C C . ASN A 1 103 ? 3.643 -12.087 -9.765 1.00 78.06 103 ASN A C 1
ATOM 855 O O . ASN A 1 103 ? 2.721 -11.845 -8.993 1.00 78.06 103 ASN A O 1
ATOM 859 N N . GLN A 1 104 ? 4.910 -11.887 -9.410 1.00 81.88 104 GLN A N 1
ATOM 860 C CA . GLN A 1 104 ? 5.268 -11.286 -8.124 1.00 81.88 104 GLN A CA 1
ATOM 861 C C . GLN A 1 104 ? 5.088 -9.770 -8.164 1.00 81.88 104 GLN A C 1
ATOM 863 O O . GLN A 1 104 ? 4.654 -9.189 -7.177 1.00 81.88 104 GLN A O 1
ATOM 868 N N . LEU A 1 105 ? 5.328 -9.147 -9.317 1.00 77.56 105 LEU A N 1
ATOM 869 C CA . LEU A 1 105 ? 5.013 -7.743 -9.549 1.00 77.56 105 LEU A CA 1
ATOM 870 C C . LEU A 1 105 ? 3.519 -7.460 -9.363 1.00 77.56 105 LEU A C 1
ATOM 872 O O . LEU A 1 105 ? 3.151 -6.522 -8.667 1.00 77.56 105 LEU A O 1
ATOM 876 N N . TYR A 1 106 ? 2.660 -8.328 -9.895 1.00 78.69 106 TYR A N 1
ATOM 877 C CA . TYR A 1 106 ? 1.225 -8.297 -9.616 1.00 78.69 106 TYR A CA 1
ATOM 878 C C . TYR A 1 106 ? 0.924 -8.293 -8.106 1.00 78.69 106 TYR A C 1
ATOM 880 O O . TYR A 1 106 ? 0.155 -7.463 -7.627 1.00 78.69 106 TYR A O 1
ATOM 888 N N . GLN A 1 107 ? 1.562 -9.186 -7.339 1.00 81.50 107 GLN A N 1
ATOM 889 C CA . GLN A 1 107 ? 1.351 -9.259 -5.889 1.00 81.50 107 GLN A CA 1
ATOM 890 C C . GLN A 1 107 ? 1.755 -7.960 -5.190 1.00 81.50 107 GLN A C 1
ATOM 892 O O . GLN A 1 107 ? 1.052 -7.535 -4.283 1.00 81.50 107 GLN A O 1
ATOM 897 N N . VAL A 1 108 ? 2.853 -7.328 -5.615 1.00 81.25 108 VAL A N 1
ATOM 898 C CA . VAL A 1 108 ? 3.302 -6.033 -5.079 1.00 81.25 108 VAL A CA 1
ATOM 899 C C . VAL A 1 108 ? 2.263 -4.939 -5.313 1.00 81.25 108 VAL A C 1
ATOM 901 O O . VAL A 1 108 ? 2.035 -4.113 -4.436 1.00 81.25 108 VAL A O 1
ATOM 904 N N . ILE A 1 109 ? 1.629 -4.941 -6.486 1.00 82.69 109 ILE A N 1
ATOM 905 C CA . ILE A 1 109 ? 0.666 -3.910 -6.872 1.00 82.69 109 ILE A CA 1
ATOM 906 C C . ILE A 1 109 ? -0.630 -4.059 -6.084 1.00 82.69 109 ILE A C 1
ATOM 908 O O . ILE A 1 109 ? -1.086 -3.091 -5.496 1.00 82.69 109 ILE A O 1
ATOM 912 N N . PHE A 1 110 ? -1.244 -5.243 -6.075 1.00 89.25 110 PHE A N 1
ATOM 913 C CA . PHE A 1 110 ? -2.662 -5.353 -5.712 1.00 89.25 110 PHE A CA 1
ATOM 914 C C . PHE A 1 110 ? -2.943 -5.802 -4.285 1.00 89.25 110 PHE A C 1
ATOM 916 O O . PHE A 1 110 ? -4.007 -5.497 -3.750 1.00 89.25 110 PHE A O 1
ATOM 923 N N . ASN A 1 111 ? -2.037 -6.541 -3.652 1.00 90.06 111 ASN A N 1
ATOM 924 C CA . ASN A 1 111 ? -2.380 -7.236 -2.414 1.00 90.06 111 ASN A CA 1
ATOM 925 C C . ASN A 1 111 ? -2.647 -6.284 -1.240 1.00 90.06 111 ASN A C 1
ATOM 927 O O . ASN A 1 111 ? -3.527 -6.586 -0.442 1.00 90.06 111 ASN A O 1
ATOM 931 N N . LEU A 1 112 ? -1.957 -5.142 -1.132 1.00 94.38 112 LEU A N 1
ATOM 932 C CA . LEU A 1 112 ? -2.270 -4.155 -0.088 1.00 94.38 112 LEU A CA 1
ATOM 933 C C . LEU A 1 112 ? -3.661 -3.530 -0.284 1.00 94.38 112 LEU A C 1
ATOM 935 O O . LEU A 1 112 ? -4.393 -3.392 0.692 1.00 94.38 112 LEU A O 1
ATOM 939 N N . TYR A 1 113 ? -4.084 -3.262 -1.524 1.00 95.31 113 TYR A N 1
ATOM 940 C CA . TYR A 1 113 ? -5.466 -2.847 -1.808 1.00 95.31 113 TYR A CA 1
ATOM 941 C C . TYR A 1 113 ? -6.475 -3.948 -1.490 1.00 95.31 113 TYR A C 1
ATOM 943 O O . TYR A 1 113 ? -7.552 -3.673 -0.969 1.00 95.31 113 TYR A O 1
ATOM 951 N N . ALA A 1 114 ? -6.136 -5.201 -1.795 1.00 93.56 114 ALA A N 1
ATOM 952 C CA . ALA A 1 114 ? -7.000 -6.332 -1.494 1.00 93.56 114 ALA A CA 1
ATOM 953 C C . ALA A 1 114 ? -7.173 -6.518 0.018 1.00 93.56 114 ALA A C 1
ATOM 955 O O . ALA A 1 114 ? -8.295 -6.718 0.468 1.00 93.56 114 ALA A O 1
ATOM 956 N N . ILE A 1 115 ? -6.090 -6.405 0.797 1.00 95.00 115 ILE A N 1
ATOM 957 C CA . ILE A 1 115 ? -6.143 -6.430 2.265 1.00 95.00 115 ILE A CA 1
ATOM 958 C C . ILE A 1 115 ? -6.994 -5.265 2.768 1.00 95.00 115 ILE A C 1
ATOM 960 O O . ILE A 1 115 ? -7.885 -5.493 3.578 1.00 95.00 115 ILE A O 1
ATOM 964 N N . LEU A 1 116 ? -6.763 -4.049 2.258 1.00 96.38 116 LEU A N 1
ATOM 965 C CA . LEU A 1 116 ? -7.549 -2.874 2.623 1.00 96.38 116 LEU A CA 1
ATOM 966 C C . LEU A 1 116 ? -9.045 -3.139 2.448 1.00 96.38 116 LEU A C 1
ATOM 968 O O . LEU A 1 116 ? -9.787 -2.998 3.406 1.00 96.38 116 LEU A O 1
ATOM 972 N N . LEU A 1 117 ? -9.485 -3.552 1.258 1.00 95.50 117 LEU A N 1
ATOM 973 C CA . LEU A 1 117 ? -10.905 -3.781 0.974 1.00 95.50 117 LEU A CA 1
ATOM 974 C C . LEU A 1 117 ? -11.492 -4.966 1.755 1.00 95.50 117 LEU A C 1
ATOM 976 O O . LEU A 1 117 ? -12.639 -4.884 2.198 1.00 95.50 117 LEU A O 1
ATOM 980 N N . ASP A 1 118 ? -10.720 -6.031 1.970 1.00 94.69 118 ASP A N 1
ATOM 981 C CA . ASP A 1 118 ? -11.158 -7.208 2.731 1.00 94.69 118 ASP A CA 1
ATOM 982 C C . ASP A 1 118 ? -11.503 -6.851 4.184 1.00 94.69 118 ASP A C 1
ATOM 984 O O . ASP A 1 118 ? -12.502 -7.331 4.720 1.00 94.69 118 ASP A O 1
ATOM 988 N N . GLU A 1 119 ? -10.771 -5.914 4.796 1.00 95.69 119 GLU A N 1
ATOM 989 C CA . GLU A 1 119 ? -11.106 -5.406 6.133 1.00 95.69 119 GLU A CA 1
ATOM 990 C C . GLU A 1 119 ? -12.459 -4.679 6.180 1.00 95.69 119 GLU A C 1
ATOM 992 O O . GLU A 1 119 ? -13.041 -4.529 7.253 1.00 95.69 119 GLU A O 1
ATOM 997 N N . TYR A 1 120 ? -13.019 -4.279 5.038 1.00 95.81 120 TYR A N 1
ATOM 998 C CA . TYR A 1 120 ? -14.372 -3.722 4.924 1.00 95.81 120 TYR A CA 1
ATOM 999 C C . TYR A 1 120 ? -15.393 -4.726 4.373 1.00 95.81 120 TYR A C 1
ATOM 1001 O O . TYR A 1 120 ? -16.533 -4.356 4.098 1.00 95.81 120 TYR A O 1
ATOM 1009 N N . GLY A 1 121 ? -15.016 -5.998 4.213 1.00 95.00 121 GLY A N 1
ATOM 1010 C CA . GLY A 1 121 ? -15.868 -7.015 3.593 1.00 95.00 121 GLY A CA 1
ATOM 1011 C C . GLY A 1 121 ? -16.106 -6.769 2.100 1.00 95.00 121 GLY A C 1
ATOM 1012 O O . GLY A 1 121 ? -17.103 -7.234 1.545 1.00 95.00 121 GLY A O 1
ATOM 1013 N N . LEU A 1 122 ? -15.215 -6.016 1.454 1.00 94.44 122 LEU A N 1
ATOM 1014 C CA . LEU A 1 122 ? -15.257 -5.689 0.036 1.00 94.44 122 LEU A CA 1
ATOM 1015 C C . LEU A 1 122 ? -14.218 -6.513 -0.730 1.00 94.44 122 LEU A C 1
ATOM 1017 O O . LEU A 1 122 ? -13.216 -6.971 -0.188 1.00 94.44 122 LEU A O 1
ATOM 1021 N N . LYS A 1 123 ? -14.452 -6.680 -2.030 1.00 91.31 123 LYS A N 1
ATOM 1022 C CA . LYS A 1 123 ? -13.495 -7.275 -2.969 1.00 91.31 123 LYS A CA 1
ATOM 1023 C C . LYS A 1 123 ? -13.127 -6.245 -4.031 1.00 91.31 123 LYS A C 1
ATOM 1025 O O . LYS A 1 123 ? -13.963 -5.412 -4.383 1.00 91.31 123 LYS A O 1
ATOM 1030 N N . LEU A 1 124 ? -11.911 -6.352 -4.568 1.00 90.06 124 LEU A N 1
ATOM 1031 C CA . LEU A 1 124 ? -11.502 -5.584 -5.743 1.00 90.06 124 LEU A CA 1
ATOM 1032 C C . LEU A 1 124 ? -12.435 -5.881 -6.920 1.00 90.06 124 LEU A C 1
ATOM 1034 O O . LEU A 1 124 ? -12.674 -7.042 -7.254 1.00 90.06 124 LEU A O 1
ATOM 1038 N N . LYS A 1 125 ? -12.945 -4.823 -7.551 1.00 90.31 125 LYS A N 1
ATOM 1039 C CA . LYS A 1 125 ? -13.723 -4.898 -8.792 1.00 90.31 125 LYS A CA 1
ATOM 1040 C C . LYS A 1 125 ? -12.847 -4.537 -9.987 1.00 90.31 125 LYS A C 1
ATOM 1042 O O . LYS A 1 125 ? -11.780 -3.947 -9.832 1.00 90.31 125 LYS A O 1
ATOM 1047 N N . TYR A 1 126 ? -13.321 -4.829 -11.196 1.00 87.69 126 TYR A N 1
ATOM 1048 C CA . TYR A 1 126 ? -12.608 -4.467 -12.426 1.00 87.69 126 TYR A CA 1
ATOM 1049 C C . TYR A 1 126 ? -12.284 -2.972 -12.520 1.00 87.69 126 TYR A C 1
ATOM 1051 O O . TYR A 1 126 ? -11.140 -2.621 -12.788 1.00 87.69 126 TYR A O 1
ATOM 1059 N N . ASP A 1 127 ? -13.238 -2.101 -12.190 1.00 89.81 127 ASP A N 1
ATOM 1060 C CA . ASP A 1 127 ? -13.026 -0.648 -12.218 1.00 89.81 127 ASP A CA 1
ATOM 1061 C C . ASP A 1 127 ? -12.040 -0.158 -11.136 1.00 89.81 127 ASP A C 1
ATOM 1063 O O . ASP A 1 127 ? -11.526 0.960 -11.215 1.00 89.81 127 ASP A O 1
ATOM 1067 N N . ASP A 1 128 ? -11.785 -0.959 -10.095 1.00 92.69 128 ASP A N 1
ATOM 1068 C CA . ASP A 1 128 ? -10.731 -0.681 -9.112 1.00 92.69 128 ASP A CA 1
ATOM 1069 C C . ASP A 1 128 ? -9.373 -1.121 -9.657 1.00 92.69 128 ASP A C 1
ATOM 1071 O O . ASP A 1 128 ? -8.392 -0.395 -9.532 1.00 92.69 128 ASP A O 1
ATOM 1075 N N . ILE A 1 129 ? -9.322 -2.288 -10.304 1.00 90.38 129 ILE A N 1
ATOM 1076 C CA . ILE A 1 129 ? -8.111 -2.828 -10.928 1.00 90.38 129 ILE A CA 1
ATOM 1077 C C . ILE A 1 129 ? -7.580 -1.871 -11.997 1.00 90.38 129 ILE A C 1
ATOM 1079 O O . ILE A 1 129 ? -6.386 -1.568 -11.998 1.00 90.38 129 ILE A O 1
ATOM 1083 N N . ASP A 1 130 ? -8.455 -1.381 -12.878 1.00 90.06 130 ASP A N 1
ATOM 1084 C CA . ASP A 1 130 ? -8.079 -0.442 -13.938 1.00 90.06 130 ASP A CA 1
ATOM 1085 C C . ASP A 1 130 ? -7.525 0.863 -13.337 1.00 90.06 130 ASP A C 1
ATOM 1087 O O . ASP A 1 130 ? -6.450 1.320 -13.730 1.00 90.06 130 ASP A O 1
ATOM 1091 N N . LEU A 1 131 ? -8.197 1.405 -12.312 1.00 92.69 131 LEU A N 1
ATOM 1092 C CA . LEU A 1 131 ? -7.751 2.592 -11.577 1.00 92.69 131 LEU A CA 1
ATOM 1093 C C . LEU A 1 131 ? -6.369 2.392 -10.937 1.00 92.69 131 LEU A C 1
ATOM 1095 O O . LEU A 1 131 ? -5.493 3.244 -11.095 1.00 92.69 131 LEU A O 1
ATOM 1099 N N . ILE A 1 132 ? -6.174 1.282 -10.219 1.00 92.75 132 ILE A N 1
ATOM 1100 C CA . ILE A 1 132 ? -4.917 0.963 -9.529 1.00 92.75 132 ILE A CA 1
ATOM 1101 C C . ILE A 1 132 ? -3.780 0.827 -10.540 1.00 92.75 132 ILE A C 1
ATOM 1103 O O . ILE A 1 132 ? -2.696 1.367 -10.317 1.00 92.75 132 ILE A O 1
ATOM 1107 N N . LEU A 1 133 ? -4.012 0.135 -11.659 1.00 89.56 133 LEU A N 1
ATOM 1108 C CA . LEU A 1 133 ? -2.994 -0.029 -12.695 1.00 89.56 133 LEU A CA 1
ATOM 1109 C C . LEU A 1 133 ? -2.621 1.296 -13.333 1.00 89.56 133 LEU A C 1
ATOM 1111 O O . LEU A 1 133 ? -1.434 1.558 -13.489 1.00 89.56 133 LEU A O 1
ATOM 1115 N N . ASP A 1 134 ? -3.590 2.139 -13.676 1.00 89.69 134 ASP A N 1
ATOM 1116 C CA . ASP A 1 134 ? -3.295 3.445 -14.267 1.00 89.69 134 ASP A CA 1
ATOM 1117 C C . ASP A 1 134 ? -2.492 4.325 -13.306 1.00 89.69 134 ASP A C 1
ATOM 1119 O O . ASP A 1 134 ? -1.482 4.914 -13.696 1.00 89.69 134 ASP A O 1
ATOM 1123 N N . SER A 1 135 ? -2.878 4.363 -12.031 1.00 91.38 135 SER A N 1
ATOM 1124 C CA . SER A 1 135 ? -2.133 5.077 -10.991 1.00 91.38 135 SER A CA 1
ATOM 1125 C C . SER A 1 135 ? -0.715 4.537 -10.812 1.00 91.38 135 SER A C 1
ATOM 1127 O O . SER A 1 135 ? 0.253 5.301 -10.814 1.00 91.38 135 SER A O 1
ATOM 1129 N N . TYR A 1 136 ? -0.566 3.216 -10.728 1.00 88.88 136 TYR A N 1
ATOM 1130 C CA . TYR A 1 136 ? 0.737 2.572 -10.607 1.00 88.88 136 TYR A CA 1
ATOM 1131 C C . TYR A 1 136 ? 1.628 2.861 -11.821 1.00 88.88 136 TYR A C 1
ATOM 1133 O O . TYR A 1 136 ? 2.807 3.181 -11.659 1.00 88.88 136 TYR A O 1
ATOM 1141 N N . MET A 1 137 ? 1.073 2.781 -13.033 1.00 83.38 137 MET A N 1
ATOM 1142 C CA . MET A 1 137 ? 1.805 3.039 -14.273 1.00 83.38 137 MET A CA 1
ATOM 1143 C C . MET A 1 137 ? 2.330 4.462 -14.352 1.00 83.38 137 MET A C 1
ATOM 1145 O O . MET A 1 137 ? 3.466 4.670 -14.768 1.00 83.38 137 MET A O 1
ATOM 1149 N N . ASN A 1 138 ? 1.530 5.425 -13.909 1.00 85.25 138 ASN A N 1
ATOM 1150 C CA . ASN A 1 138 ? 1.901 6.831 -13.979 1.00 85.25 138 ASN A CA 1
ATOM 1151 C C . ASN A 1 138 ? 2.905 7.244 -12.897 1.00 85.25 138 ASN A C 1
ATOM 1153 O O . ASN A 1 138 ? 3.671 8.176 -13.117 1.00 85.25 138 ASN A O 1
ATOM 1157 N N . PHE A 1 139 ? 2.898 6.586 -11.733 1.00 83.44 139 PHE A N 1
ATOM 1158 C CA . PHE A 1 139 ? 3.655 7.062 -10.571 1.00 83.44 139 PHE A CA 1
ATOM 1159 C C . PHE A 1 139 ? 4.801 6.146 -10.123 1.00 83.44 139 PHE A C 1
ATOM 1161 O O . PHE A 1 139 ? 5.825 6.619 -9.633 1.00 83.44 139 PHE A O 1
ATOM 1168 N N . TYR A 1 140 ? 4.639 4.830 -10.251 1.00 76.69 140 TYR A N 1
ATOM 1169 C CA . TYR A 1 140 ? 5.438 3.863 -9.491 1.00 76.69 140 TYR A CA 1
ATOM 1170 C C . TYR A 1 140 ? 6.132 2.803 -10.350 1.00 76.69 140 TYR A C 1
ATOM 1172 O O . TYR A 1 140 ? 7.082 2.147 -9.915 1.00 76.69 140 TYR A O 1
ATOM 1180 N N . HIS A 1 141 ? 5.704 2.673 -11.602 1.00 79.38 141 HIS A N 1
ATOM 1181 C CA . HIS A 1 141 ? 6.214 1.700 -12.557 1.00 79.38 141 HIS A CA 1
ATOM 1182 C C . HIS A 1 141 ? 7.734 1.780 -12.758 1.00 79.38 141 HIS A C 1
ATOM 1184 O O . HIS A 1 141 ? 8.427 0.782 -12.542 1.00 79.38 141 HIS A O 1
ATOM 1190 N N . GLU A 1 142 ? 8.269 2.960 -13.090 1.00 76.12 142 GLU A N 1
ATOM 1191 C CA . GLU A 1 142 ? 9.710 3.140 -13.322 1.00 76.12 142 GLU A CA 1
ATOM 1192 C C . GLU A 1 142 ? 10.542 2.806 -12.076 1.00 76.12 142 GLU A C 1
ATOM 1194 O O . GLU A 1 142 ? 11.690 2.361 -12.177 1.00 76.12 142 GLU A O 1
ATOM 1199 N N . LYS A 1 143 ? 9.964 2.991 -10.879 1.00 78.56 143 LYS A N 1
ATOM 1200 C CA . LYS A 1 143 ? 10.639 2.673 -9.622 1.00 78.56 143 LYS A CA 1
ATOM 1201 C C . LYS A 1 143 ? 10.878 1.183 -9.456 1.00 78.56 143 LYS A C 1
ATOM 1203 O O . LYS A 1 143 ? 12.007 0.776 -9.184 1.00 78.56 143 LYS A O 1
ATOM 1208 N N . ILE A 1 144 ? 9.842 0.377 -9.646 1.00 75.81 144 ILE A N 1
ATOM 1209 C CA . ILE A 1 144 ? 9.941 -1.067 -9.441 1.00 75.81 144 ILE A CA 1
ATOM 1210 C C . ILE A 1 144 ? 10.658 -1.750 -10.600 1.00 75.81 144 ILE A C 1
ATOM 1212 O O . ILE A 1 144 ? 11.513 -2.597 -10.352 1.00 75.81 144 ILE A O 1
ATOM 1216 N N . VAL A 1 145 ? 10.371 -1.375 -11.850 1.00 74.38 145 VAL A N 1
ATOM 1217 C CA . VAL A 1 145 ? 10.990 -2.017 -13.023 1.00 74.38 145 VAL A CA 1
ATOM 1218 C C . VAL A 1 145 ? 12.509 -1.888 -12.997 1.00 74.38 145 VAL A C 1
ATOM 1220 O O . VAL A 1 145 ? 13.200 -2.871 -13.257 1.00 74.38 145 VAL A O 1
ATOM 1223 N N . SER A 1 146 ? 13.045 -0.732 -12.591 1.00 73.56 146 SER A N 1
ATOM 1224 C CA . SER A 1 146 ? 14.499 -0.559 -12.504 1.00 73.56 146 SER A CA 1
ATOM 1225 C C . SER A 1 146 ? 15.163 -1.435 -11.436 1.00 73.56 146 SER A C 1
ATOM 1227 O O . SER A 1 146 ? 16.359 -1.674 -11.517 1.00 73.56 146 SER A O 1
ATOM 1229 N N . VAL A 1 147 ? 14.422 -1.850 -10.402 1.00 74.25 147 VAL A N 1
ATOM 1230 C CA . VAL A 1 147 ? 14.931 -2.726 -9.327 1.00 74.25 147 VAL A CA 1
ATOM 1231 C C . VAL A 1 147 ? 14.714 -4.203 -9.668 1.00 74.25 147 VAL A C 1
ATOM 1233 O O . VAL A 1 147 ? 15.474 -5.062 -9.233 1.00 74.25 147 VAL A O 1
ATOM 1236 N N . ALA A 1 148 ? 13.661 -4.499 -10.425 1.00 69.88 148 ALA A N 1
ATOM 1237 C CA . ALA A 1 148 ? 13.191 -5.849 -10.695 1.00 69.88 148 ALA A CA 1
ATOM 1238 C C . ALA A 1 148 ? 13.770 -6.486 -11.964 1.00 69.88 148 ALA A C 1
ATOM 1240 O O . ALA A 1 148 ? 13.678 -7.702 -12.093 1.00 69.88 148 ALA A O 1
ATOM 1241 N N . GLU A 1 149 ? 14.271 -5.682 -12.909 1.00 70.12 149 GLU A N 1
ATOM 1242 C CA . GLU A 1 149 ? 14.672 -6.123 -14.258 1.00 70.12 149 GLU A CA 1
ATOM 1243 C C . GLU A 1 149 ? 13.561 -6.896 -15.006 1.00 70.12 149 GLU A C 1
ATOM 1245 O O . GLU A 1 149 ? 13.817 -7.762 -15.843 1.00 70.12 149 GLU A O 1
ATOM 1250 N N . VAL A 1 150 ? 12.293 -6.575 -14.718 1.00 70.50 150 VAL A N 1
ATOM 1251 C CA . VAL A 1 150 ? 11.117 -7.193 -15.349 1.00 70.50 150 VAL A CA 1
ATOM 1252 C C . VAL A 1 150 ? 10.503 -6.246 -16.361 1.00 70.50 150 VAL A C 1
ATOM 1254 O O . VAL A 1 150 ? 10.083 -5.147 -16.007 1.00 70.50 150 VAL A O 1
ATOM 1257 N N . GLU A 1 151 ? 10.349 -6.714 -17.597 1.00 71.50 151 GLU A N 1
ATOM 1258 C CA . GLU A 1 151 ? 9.524 -6.026 -18.586 1.00 71.50 151 GLU A CA 1
ATOM 1259 C C . GLU A 1 151 ? 8.040 -6.114 -18.203 1.00 71.50 151 GLU A C 1
ATOM 1261 O O . GLU A 1 151 ? 7.500 -7.195 -17.926 1.00 71.50 151 GLU A O 1
ATOM 1266 N N . PHE A 1 152 ? 7.395 -4.953 -18.162 1.00 71.06 152 PHE A N 1
ATOM 1267 C CA . PHE A 1 152 ? 6.022 -4.792 -17.712 1.00 71.06 152 PHE A CA 1
ATOM 1268 C C . PHE A 1 152 ? 5.036 -4.930 -18.866 1.00 71.06 152 PHE A C 1
ATOM 1270 O O . PHE A 1 152 ? 5.219 -4.339 -19.925 1.00 71.06 152 PHE A O 1
ATOM 1277 N N . ASP A 1 153 ? 3.939 -5.633 -18.612 1.00 79.56 153 ASP A N 1
ATOM 1278 C CA . ASP A 1 153 ? 2.855 -5.834 -19.564 1.00 79.56 153 ASP A CA 1
ATOM 1279 C C . ASP A 1 153 ? 1.524 -5.571 -18.846 1.00 79.56 153 ASP A C 1
ATOM 1281 O O . ASP A 1 153 ? 1.120 -6.323 -17.953 1.00 79.56 153 ASP A O 1
ATOM 1285 N N . LYS A 1 154 ? 0.871 -4.456 -19.195 1.00 80.75 154 LYS A N 1
ATOM 1286 C CA . LYS A 1 154 ? -0.401 -4.048 -18.583 1.00 80.75 154 LYS A CA 1
ATOM 1287 C C . LYS A 1 154 ? -1.509 -5.057 -18.887 1.00 80.75 154 LYS A C 1
ATOM 1289 O O . LYS A 1 154 ? -2.305 -5.340 -17.996 1.00 80.75 154 LYS A O 1
ATOM 1294 N N . GLU A 1 155 ? -1.554 -5.613 -20.098 1.00 83.44 155 GLU A N 1
ATOM 1295 C CA . GLU A 1 155 ? -2.573 -6.599 -20.478 1.00 83.44 155 GLU A CA 1
ATOM 1296 C C . GLU A 1 155 ? -2.415 -7.881 -19.666 1.00 83.44 155 GLU A C 1
ATOM 1298 O O . GLU A 1 155 ? -3.397 -8.389 -19.125 1.00 83.44 155 GLU A O 1
ATOM 1303 N N . TYR A 1 156 ? -1.177 -8.339 -19.470 1.00 82.94 156 TYR A N 1
ATOM 1304 C CA . TYR A 1 156 ? -0.893 -9.481 -18.602 1.00 82.94 156 TYR A CA 1
ATOM 1305 C C . TYR A 1 156 ? -1.383 -9.260 -17.166 1.00 82.94 156 TYR A C 1
ATOM 1307 O O . TYR A 1 156 ? -1.999 -10.142 -16.565 1.00 82.94 156 TYR A O 1
ATOM 1315 N N . LEU A 1 157 ? -1.103 -8.090 -16.586 1.00 78.69 157 LEU A N 1
ATOM 1316 C CA . LEU A 1 157 ? -1.513 -7.796 -15.211 1.00 78.69 157 LEU A CA 1
ATOM 1317 C C . LEU A 1 157 ? -3.025 -7.641 -15.085 1.00 78.69 157 LEU A C 1
ATOM 1319 O O . LEU A 1 157 ? -3.584 -8.104 -14.093 1.00 78.69 157 LEU A O 1
ATOM 1323 N N . LEU A 1 158 ? -3.679 -7.059 -16.092 1.00 81.69 158 LEU A N 1
ATOM 1324 C CA . LEU A 1 158 ? -5.136 -7.020 -16.186 1.00 81.69 158 LEU A CA 1
ATOM 1325 C C . LEU A 1 158 ? -5.718 -8.431 -16.214 1.00 81.69 158 LEU A C 1
ATOM 1327 O O . LEU A 1 158 ? -6.595 -8.741 -15.414 1.00 81.69 158 LEU A O 1
ATOM 1331 N N . GLU A 1 159 ? -5.214 -9.306 -17.083 1.00 83.50 159 GLU A N 1
ATOM 1332 C CA . GLU A 1 159 ? -5.682 -10.691 -17.184 1.00 83.50 159 GLU A CA 1
ATOM 1333 C C . GLU A 1 159 ? -5.521 -11.431 -15.848 1.00 83.50 159 GLU A C 1
ATOM 1335 O O . GLU A 1 159 ? -6.456 -12.081 -15.373 1.00 83.50 159 GLU A O 1
ATOM 1340 N N . LYS A 1 160 ? -4.360 -11.288 -15.195 1.00 81.50 160 LYS A N 1
ATOM 1341 C CA . LYS A 1 160 ? -4.095 -11.902 -13.886 1.00 81.50 160 LYS A CA 1
ATOM 1342 C C . LYS A 1 160 ? -4.991 -11.365 -12.781 1.00 81.50 160 LYS A C 1
ATOM 1344 O O . LYS A 1 160 ? -5.506 -12.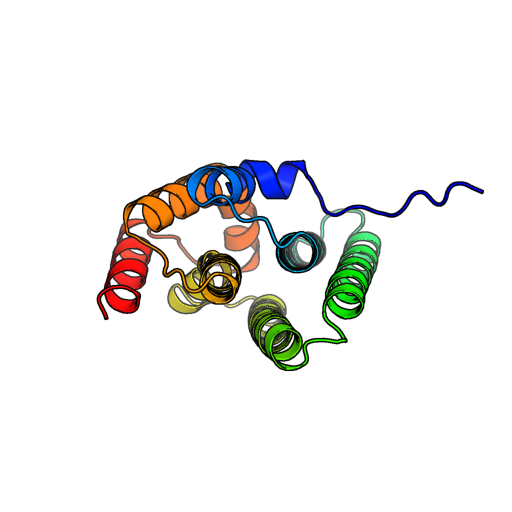166 -12.002 1.00 81.50 160 LYS A O 1
ATOM 1349 N N . ALA A 1 161 ? -5.191 -10.051 -12.730 1.00 76.12 161 ALA A N 1
ATOM 1350 C CA . ALA A 1 161 ? -6.075 -9.421 -11.761 1.00 76.12 161 ALA A CA 1
ATOM 1351 C C . ALA A 1 161 ? -7.505 -9.937 -11.923 1.00 76.12 161 ALA A C 1
ATOM 1353 O O . ALA A 1 161 ? -8.107 -10.426 -10.969 1.00 76.12 161 ALA A O 1
ATOM 1354 N N . ARG A 1 162 ? -8.020 -9.927 -13.154 1.00 77.38 162 ARG A N 1
ATOM 1355 C CA . ARG A 1 162 ? -9.380 -10.382 -13.462 1.00 77.38 162 ARG A CA 1
ATOM 1356 C C . ARG A 1 162 ? -9.575 -11.851 -13.086 1.00 77.38 162 ARG A C 1
ATOM 1358 O O . ARG A 1 162 ? -10.466 -12.172 -12.310 1.00 77.38 162 ARG A O 1
ATOM 1365 N N . ALA A 1 163 ? -8.652 -12.724 -13.489 1.00 80.19 163 ALA A N 1
ATOM 1366 C CA . ALA A 1 163 ? -8.723 -14.152 -13.174 1.00 80.19 163 ALA A CA 1
ATOM 1367 C C . ALA A 1 163 ? -8.740 -14.470 -11.665 1.00 80.19 163 ALA A C 1
ATOM 1369 O O . ALA A 1 163 ? -9.247 -15.521 -11.261 1.00 80.19 163 ALA A O 1
ATOM 1370 N N . MET A 1 164 ? -8.158 -13.604 -10.831 1.00 69.81 164 MET A N 1
ATOM 1371 C CA . MET A 1 164 ? -8.085 -13.799 -9.383 1.00 69.81 164 MET A CA 1
ATOM 1372 C C . MET A 1 164 ? -9.337 -13.299 -8.651 1.00 69.81 164 MET A C 1
ATOM 1374 O O . MET A 1 164 ? -9.704 -13.889 -7.634 1.00 69.81 164 MET A O 1
ATOM 1378 N N . TYR A 1 165 ?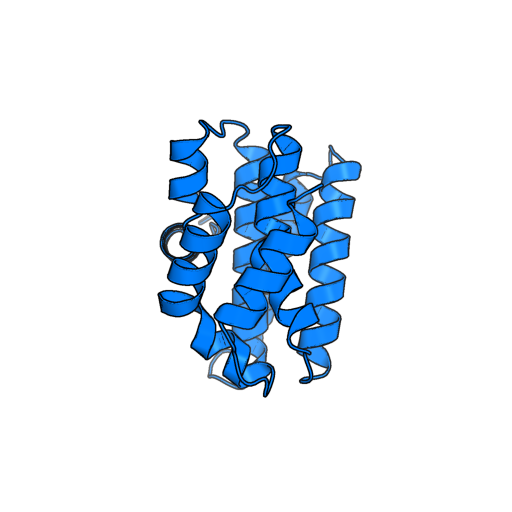 -9.997 -12.261 -9.174 1.00 67.38 165 TYR A N 1
ATOM 1379 C CA . TYR A 1 165 ? -11.165 -11.629 -8.547 1.00 67.38 165 TYR A CA 1
ATOM 1380 C C . TYR A 1 165 ? -12.514 -12.001 -9.195 1.00 67.38 165 TYR A C 1
ATOM 1382 O O . TYR A 1 165 ? -13.558 -11.612 -8.680 1.00 67.38 165 TYR A O 1
ATOM 1390 N N . ASP A 1 166 ? -12.506 -12.853 -10.227 1.00 64.75 166 ASP A N 1
ATOM 1391 C CA . ASP A 1 166 ? -13.691 -13.474 -10.854 1.00 64.75 166 ASP A CA 1
ATOM 1392 C C . ASP A 1 166 ? -14.308 -14.650 -10.062 1.00 64.75 166 ASP A C 1
ATOM 1394 O O . ASP A 1 166 ? -15.127 -15.401 -10.596 1.00 64.75 166 ASP A O 1
ATOM 1398 N N . ARG A 1 167 ? -13.924 -14.852 -8.795 1.00 50.31 167 ARG A N 1
ATOM 1399 C CA . ARG A 1 167 ? -14.390 -15.960 -7.935 1.00 50.31 167 ARG A CA 1
ATOM 1400 C C . ARG A 1 167 ? -15.022 -15.475 -6.627 1.00 50.31 167 ARG A C 1
ATOM 1402 O O . ARG A 1 167 ? -15.958 -16.156 -6.161 1.00 50.31 167 ARG A O 1
#

Foldseek 3Di:
DPPPPPAQDPVLCVLLCVVVVCVVPVQDPVLLSRLLSLLVSLVLLCLVLLLPDPPSVVSPVSSVSSNVSSCVSCVVPVPLVCQSVVLSVLLVVLLVVLADEQVNVLSSQPSSVQSSQVVVVHGDDLVNQVSSLVSCVVPPVVSVCSSHVDDDDSVVSSVVSCVVRVD

Secondary structure (DSSP, 8-state):
---------HHHHHHTTHHHHHHHHT---HHHHHHHHHHHHHHHHHHHHHTT-TTHHHHHHHHHHHHHHHHHHHTT-HHHHHHHHHHHHHHHHHHHTT---HHHHHHHHHHHHHHHHHTTT----HHHHHHHHHHHHHHTHHHHHHHH-----HHHHHHHHHHHH--